Protein AF-A0A815W714-F1 (afdb_monomer)

Solvent-accessible surface area (backbone atoms only — not comparable to full-atom values): 8176 Å² total; per-residue (Å²): 114,66,63,54,47,60,57,32,61,79,70,55,79,80,62,81,66,58,81,77,52,78,85,82,62,93,85,62,68,93,77,43,71,70,57,51,52,49,51,52,53,52,50,48,51,45,52,53,52,30,50,50,50,38,56,65,60,41,71,82,80,56,93,46,45,56,41,54,34,52,28,50,52,48,43,47,52,45,50,53,54,47,54,58,53,68,74,41,93,86,53,56,69,82,79,66,40,82,72,68,45,62,58,44,48,50,26,53,49,51,42,51,52,50,51,51,44,40,35,69,35,70,76,41,14,68,76,69,54,30,40,67,84,65,91,65,82,129

Structure (mmCIF, N/CA/C/O backbone):
data_AF-A0A815W714-F1
#
_entry.id   AF-A0A815W714-F1
#
loop_
_atom_site.group_PDB
_atom_site.id
_atom_site.type_symbol
_atom_site.label_atom_id
_atom_site.label_alt_id
_atom_site.label_comp_id
_atom_site.label_asym_id
_atom_site.label_entity_id
_atom_site.label_seq_id
_atom_site.pdbx_PDB_ins_code
_atom_site.Cartn_x
_atom_site.Cartn_y
_atom_site.Cartn_z
_atom_site.occupancy
_atom_site.B_iso_or_equiv
_atom_site.auth_seq_id
_atom_site.auth_comp_id
_atom_site.auth_asym_id
_atom_site.auth_atom_id
_atom_site.pdbx_PDB_model_num
ATOM 1 N N . MET A 1 1 ? 5.001 -2.827 0.613 1.00 57.88 1 MET A N 1
ATOM 2 C CA . MET A 1 1 ? 5.754 -3.024 1.877 1.00 57.88 1 MET A CA 1
ATOM 3 C C . MET A 1 1 ? 4.818 -2.692 3.029 1.00 57.88 1 MET A C 1
ATOM 5 O O . MET A 1 1 ? 4.782 -1.556 3.472 1.00 57.88 1 MET A O 1
ATOM 9 N N . ASP A 1 2 ? 4.013 -3.657 3.469 1.00 66.00 2 ASP A N 1
ATOM 10 C CA . ASP A 1 2 ? 2.959 -3.422 4.474 1.00 66.00 2 ASP A CA 1
ATOM 11 C C . ASP A 1 2 ? 3.489 -3.422 5.927 1.00 66.00 2 ASP A C 1
ATOM 13 O O . ASP A 1 2 ? 2.848 -2.945 6.856 1.00 66.00 2 ASP A O 1
ATOM 17 N N . GLY A 1 3 ? 4.722 -3.899 6.135 1.00 74.00 3 GLY A N 1
ATOM 18 C CA . GLY A 1 3 ? 5.342 -3.981 7.461 1.00 74.00 3 GLY A CA 1
ATOM 19 C C . GLY A 1 3 ? 5.426 -2.636 8.200 1.00 74.00 3 GLY A C 1
ATOM 20 O O . GLY A 1 3 ? 4.890 -2.529 9.304 1.00 74.00 3 GLY A O 1
ATOM 21 N N . PRO A 1 4 ? 6.071 -1.596 7.632 1.00 74.06 4 PRO A N 1
ATOM 22 C CA . PRO A 1 4 ? 6.209 -0.311 8.317 1.00 74.06 4 PRO A CA 1
ATOM 23 C C . PRO A 1 4 ? 4.863 0.374 8.636 1.00 74.06 4 PRO A C 1
ATOM 25 O O . PRO A 1 4 ? 4.699 0.814 9.777 1.00 74.06 4 PRO A O 1
ATOM 28 N N . PRO A 1 5 ? 3.874 0.431 7.716 1.00 69.12 5 PRO A N 1
ATOM 29 C CA . PRO A 1 5 ? 2.535 0.926 8.038 1.00 69.12 5 PRO A CA 1
ATOM 30 C C . PRO A 1 5 ? 1.837 0.121 9.142 1.00 69.12 5 PRO A C 1
ATOM 32 O O . PRO A 1 5 ? 1.326 0.724 10.088 1.00 69.12 5 PRO A O 1
ATOM 35 N N . ALA A 1 6 ? 1.889 -1.215 9.098 1.00 73.75 6 ALA A N 1
ATOM 36 C CA . ALA A 1 6 ? 1.269 -2.067 10.113 1.00 73.75 6 ALA A CA 1
ATOM 37 C C . ALA A 1 6 ? 1.838 -1.826 11.522 1.00 73.75 6 ALA A C 1
ATOM 39 O O . ALA A 1 6 ? 1.089 -1.772 12.496 1.00 73.75 6 ALA A O 1
ATOM 40 N N . GLN A 1 7 ? 3.153 -1.621 11.638 1.00 77.94 7 GLN A N 1
ATOM 41 C CA . GLN A 1 7 ? 3.790 -1.262 12.911 1.00 77.94 7 GLN A CA 1
ATOM 42 C C . GLN A 1 7 ? 3.386 0.142 13.386 1.00 77.94 7 GLN A C 1
ATOM 44 O O . GLN A 1 7 ? 3.234 0.371 14.585 1.00 77.94 7 GLN A O 1
ATOM 49 N N . SER A 1 8 ? 3.164 1.079 12.459 1.00 72.81 8 SER A N 1
ATOM 50 C CA . SER A 1 8 ? 2.779 2.453 12.799 1.00 72.81 8 SER A CA 1
ATOM 51 C C . SER A 1 8 ? 1.371 2.573 13.400 1.00 72.81 8 SER A C 1
ATOM 53 O O . SER A 1 8 ? 1.127 3.493 14.179 1.00 72.81 8 SER A O 1
ATOM 55 N N . PHE A 1 9 ? 0.470 1.620 13.133 1.00 68.44 9 PHE A N 1
ATOM 56 C CA . PHE A 1 9 ? -0.847 1.587 13.780 1.00 68.44 9 PHE A CA 1
ATOM 57 C C . PHE A 1 9 ? -0.767 1.339 15.291 1.00 68.44 9 PHE A C 1
ATOM 59 O O . PHE A 1 9 ? -1.643 1.779 16.030 1.00 68.44 9 PHE A O 1
ATOM 66 N N . GLY A 1 10 ? 0.298 0.691 15.776 1.00 74.81 10 GLY A N 1
ATOM 67 C CA . GLY A 1 10 ? 0.513 0.488 17.211 1.00 74.81 10 GLY A CA 1
ATOM 68 C C . GLY A 1 10 ? 0.816 1.777 17.983 1.00 74.81 10 GLY A C 1
ATOM 69 O O . GLY A 1 10 ? 0.688 1.797 19.204 1.00 74.81 10 GLY A O 1
ATOM 70 N N . VAL A 1 11 ? 1.202 2.851 17.284 1.00 79.00 11 VAL A N 1
ATOM 71 C CA . VAL A 1 11 ? 1.517 4.168 17.869 1.00 79.00 11 VAL A CA 1
ATOM 72 C C . VAL A 1 11 ? 0.485 5.241 17.505 1.00 79.00 11 VAL A C 1
ATOM 74 O O . VAL A 1 11 ? 0.724 6.431 17.711 1.00 79.00 11 VAL A O 1
ATOM 77 N N . GLU A 1 12 ? -0.660 4.836 16.949 1.00 73.75 12 GLU A N 1
ATOM 78 C CA . GLU A 1 12 ? -1.774 5.735 16.651 1.00 73.75 12 GLU A CA 1
ATOM 79 C C . GLU A 1 12 ? -2.325 6.329 17.967 1.00 73.75 12 GLU A C 1
ATOM 81 O O . GLU A 1 12 ? -2.510 5.596 18.945 1.00 73.75 12 GLU A O 1
ATOM 86 N N . PRO A 1 13 ? -2.578 7.649 18.041 1.00 70.44 13 PRO A N 1
ATOM 87 C CA . PRO A 1 13 ? -3.120 8.258 19.249 1.00 70.44 13 PRO A CA 1
ATOM 88 C C . PRO A 1 13 ? -4.493 7.673 19.594 1.00 70.44 13 PRO A C 1
ATOM 90 O O . PRO A 1 13 ? -5.323 7.423 18.720 1.00 70.44 13 PRO A O 1
ATOM 93 N N . VAL A 1 14 ? -4.746 7.490 20.892 1.00 73.38 14 VAL A N 1
ATOM 94 C CA . VAL A 1 14 ? -6.025 6.970 21.389 1.00 73.38 14 VAL A CA 1
ATOM 95 C C . VAL A 1 14 ? -7.158 7.924 20.994 1.00 73.38 14 VAL A C 1
ATOM 97 O O . VAL A 1 14 ? -7.103 9.125 21.273 1.00 73.38 14 VAL A O 1
ATOM 100 N N . ASP A 1 15 ? -8.203 7.391 20.354 1.00 74.12 15 ASP A N 1
ATOM 101 C CA . ASP A 1 15 ? -9.384 8.182 20.004 1.00 74.12 15 ASP A CA 1
ATOM 102 C C . ASP A 1 15 ? -10.065 8.683 21.290 1.00 74.12 15 ASP A C 1
ATOM 104 O O . ASP A 1 15 ? -10.336 7.918 22.217 1.00 74.12 15 ASP A O 1
ATOM 108 N N . HIS A 1 16 ? -10.337 9.986 21.360 1.00 73.50 16 HIS A N 1
ATOM 109 C CA . HIS A 1 16 ? -10.886 10.641 22.550 1.00 73.50 16 HIS A CA 1
ATOM 110 C C . HIS A 1 16 ? -12.285 10.112 22.904 1.00 73.50 16 HIS A C 1
ATOM 112 O O . HIS A 1 16 ? -12.704 10.168 24.062 1.00 73.50 16 HIS A O 1
ATOM 118 N N . ASP A 1 17 ? -12.997 9.545 21.927 1.00 76.38 17 ASP A N 1
ATOM 119 C CA . ASP A 1 17 ? -14.304 8.927 22.142 1.00 76.38 17 ASP A CA 1
ATOM 120 C C . ASP A 1 17 ? -14.222 7.509 22.739 1.00 76.38 17 ASP A C 1
ATOM 122 O O . ASP A 1 17 ? -15.251 6.956 23.129 1.00 76.38 17 ASP A O 1
ATOM 126 N N . VAL A 1 18 ? -13.024 6.919 22.879 1.00 78.31 18 VAL A N 1
ATOM 127 C CA . VAL A 1 18 ? -12.835 5.594 23.508 1.00 78.31 18 VAL A CA 1
ATOM 128 C C . VAL A 1 18 ? -13.301 5.600 24.960 1.00 78.31 18 VAL A C 1
ATOM 130 O O . VAL A 1 18 ? -13.948 4.651 25.390 1.00 78.31 18 VAL A O 1
ATOM 133 N N . LEU A 1 19 ? -13.052 6.689 25.694 1.00 82.56 19 LEU A N 1
ATOM 134 C CA . LEU A 1 19 ? -13.443 6.820 27.103 1.00 82.56 19 LEU A CA 1
ATOM 135 C C . LEU A 1 19 ? -14.967 6.872 27.308 1.00 82.56 19 LEU A C 1
ATOM 137 O O . LEU A 1 19 ? -15.443 6.626 28.412 1.00 82.56 19 LEU A O 1
ATOM 141 N N . LYS A 1 20 ? -15.739 7.188 26.259 1.00 85.00 20 LYS A N 1
ATOM 142 C CA . LYS A 1 20 ? -17.211 7.247 26.304 1.00 85.00 20 LYS A CA 1
ATOM 143 C C . LYS A 1 20 ? -17.867 5.905 25.967 1.00 85.00 20 LYS A C 1
ATOM 145 O O . LYS A 1 20 ? -19.080 5.768 26.123 1.00 85.00 20 LYS A O 1
ATOM 150 N N . LYS A 1 21 ? -17.102 4.927 25.470 1.00 81.56 21 LYS A N 1
ATOM 151 C CA . LYS A 1 21 ? -17.615 3.606 25.087 1.00 81.56 21 LYS A CA 1
ATOM 152 C C . LYS A 1 21 ? -17.586 2.652 26.292 1.00 81.56 21 LYS A C 1
ATOM 154 O O . LYS A 1 21 ? -16.641 2.697 27.077 1.00 81.56 21 LYS A O 1
ATOM 159 N N . PRO A 1 22 ? -18.595 1.777 26.456 1.00 85.88 22 PRO A N 1
ATOM 160 C CA . PRO A 1 22 ? -18.585 0.778 27.520 1.00 85.88 22 PRO A CA 1
ATOM 161 C C . PRO A 1 22 ? -17.452 -0.248 27.311 1.00 85.88 22 PRO A C 1
ATOM 163 O O . PRO A 1 22 ? -17.022 -0.457 26.172 1.00 85.88 22 PRO A O 1
ATOM 166 N N . PRO A 1 23 ? -16.986 -0.927 28.378 1.00 84.94 23 PRO A N 1
ATOM 167 C CA . PRO A 1 23 ? -15.971 -1.972 28.272 1.00 84.94 23 PRO A CA 1
ATOM 168 C C . PRO A 1 23 ? -16.382 -3.079 27.292 1.00 84.94 23 PRO A C 1
ATOM 170 O O . PRO A 1 23 ? -17.525 -3.543 27.302 1.00 84.94 23 PRO A O 1
ATOM 173 N N . ARG A 1 24 ? -15.434 -3.520 26.458 1.00 83.94 24 ARG A N 1
ATOM 174 C CA . ARG A 1 24 ? -15.635 -4.612 25.496 1.00 83.94 24 ARG A CA 1
ATOM 175 C C . ARG A 1 24 ? -15.976 -5.918 26.223 1.00 83.94 24 ARG A C 1
ATOM 177 O O . ARG A 1 24 ? -15.336 -6.252 27.221 1.00 83.94 24 ARG A O 1
ATOM 184 N N . LYS A 1 25 ? -16.940 -6.691 25.710 1.00 87.94 25 LYS A N 1
ATOM 185 C CA . LYS A 1 25 ? -17.273 -8.009 26.273 1.00 87.94 25 LYS A CA 1
ATOM 186 C C . LYS A 1 25 ? -16.227 -9.038 25.847 1.00 87.94 25 LYS A C 1
ATOM 188 O O . LYS A 1 25 ? -15.802 -9.062 24.696 1.00 87.94 25 LYS A O 1
ATOM 193 N N . VAL A 1 26 ? -15.859 -9.940 26.755 1.00 84.50 26 VAL A N 1
ATOM 194 C CA . VAL A 1 26 ? -14.892 -11.024 26.479 1.00 84.50 26 VAL A CA 1
ATOM 195 C C . VAL A 1 26 ? -15.380 -12.024 25.423 1.00 84.50 26 VAL A C 1
ATOM 197 O O . VAL A 1 26 ? -14.576 -12.735 24.833 1.00 84.50 26 VAL A O 1
ATOM 200 N N . THR A 1 27 ? -16.691 -12.070 25.176 1.00 85.38 27 THR A N 1
ATOM 201 C CA . THR A 1 27 ? -17.327 -12.927 24.167 1.00 85.38 27 THR A CA 1
ATOM 202 C C . THR A 1 27 ? -17.355 -12.308 22.769 1.00 85.38 27 THR A C 1
ATOM 204 O O . THR A 1 27 ? -17.698 -13.002 21.814 1.00 85.38 27 THR A O 1
ATOM 207 N N . ASP A 1 28 ? -17.038 -11.015 22.630 1.00 83.00 28 ASP A N 1
ATOM 208 C CA . ASP A 1 28 ? -17.082 -10.332 21.336 1.00 83.00 28 ASP A CA 1
ATOM 209 C C . ASP A 1 28 ? -15.858 -10.713 20.497 1.00 83.00 28 ASP A C 1
ATOM 211 O O . ASP A 1 28 ? -14.709 -10.496 20.899 1.00 83.00 28 ASP A O 1
ATOM 215 N N . SER A 1 29 ? -16.102 -11.237 19.296 1.00 82.75 29 SER A N 1
ATOM 216 C CA . SER A 1 29 ? -15.050 -11.651 18.362 1.00 82.75 29 SER A CA 1
ATOM 217 C C . SER A 1 29 ? -14.180 -10.469 17.923 1.00 82.75 29 SER A C 1
ATOM 219 O O . SER A 1 29 ? -14.658 -9.352 17.761 1.00 82.75 29 SER A O 1
ATOM 221 N N . MET A 1 30 ? -12.871 -10.682 17.738 1.00 79.50 30 MET A N 1
ATOM 222 C CA . MET A 1 30 ? -11.986 -9.645 17.173 1.00 79.50 30 MET A CA 1
ATOM 223 C C . MET A 1 30 ? -12.284 -9.356 15.704 1.00 79.50 30 MET A C 1
ATOM 225 O O . MET A 1 30 ? -12.056 -8.239 15.249 1.00 79.50 30 MET A O 1
ATOM 229 N N . ILE A 1 31 ? -12.791 -10.354 14.981 1.00 84.31 31 ILE A N 1
ATOM 230 C CA . ILE A 1 31 ? -13.139 -10.243 13.570 1.00 84.31 31 ILE A CA 1
ATOM 231 C C . ILE A 1 31 ? -14.657 -10.130 13.465 1.00 84.31 31 ILE A C 1
ATOM 233 O O . ILE A 1 31 ? -15.376 -11.116 13.625 1.00 84.31 31 ILE A O 1
ATOM 237 N N . ASP A 1 32 ? -15.127 -8.920 13.183 1.00 85.75 32 ASP A N 1
ATOM 238 C CA . ASP A 1 32 ? -16.540 -8.632 12.968 1.00 85.75 32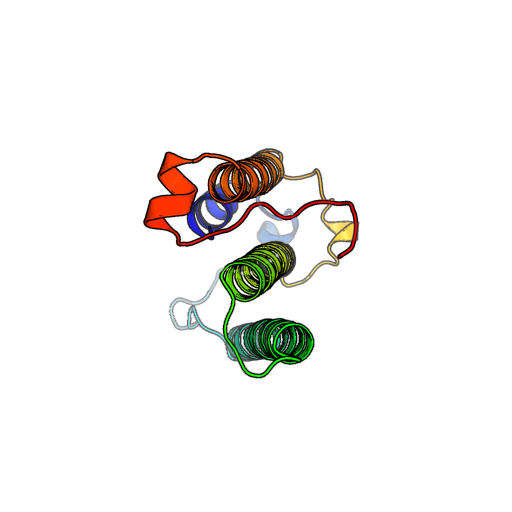 ASP A CA 1
ATOM 239 C C . ASP A 1 32 ? -16.923 -8.739 11.486 1.00 85.75 32 ASP A C 1
ATOM 241 O O . ASP A 1 32 ? -16.120 -8.506 10.583 1.00 85.75 32 ASP A O 1
ATOM 245 N N . ARG A 1 33 ? -18.195 -9.042 11.205 1.00 86.00 33 ARG A N 1
ATOM 246 C CA . ARG A 1 33 ? -18.737 -9.049 9.831 1.00 86.00 33 ARG A CA 1
ATOM 247 C C . ARG A 1 33 ? -18.459 -7.755 9.045 1.00 86.00 33 ARG A C 1
ATOM 249 O O . ARG A 1 33 ? -18.007 -7.872 7.908 1.00 86.00 33 ARG A O 1
ATOM 256 N N . PRO A 1 34 ? -18.684 -6.541 9.592 1.00 84.38 34 PRO A N 1
ATOM 257 C CA . PRO A 1 34 ? -18.312 -5.298 8.912 1.00 84.38 34 PRO A CA 1
ATOM 258 C C . PRO A 1 34 ? -16.818 -5.209 8.580 1.00 84.38 34 PRO A C 1
ATOM 260 O O . PRO A 1 34 ? -16.476 -4.740 7.497 1.00 84.38 34 PRO A O 1
ATOM 263 N N . LEU A 1 35 ? -15.936 -5.710 9.455 1.00 85.12 35 LEU A N 1
ATOM 264 C CA . LEU A 1 35 ? -14.497 -5.759 9.189 1.00 85.12 35 LEU A CA 1
ATOM 265 C C . LEU A 1 35 ? -14.198 -6.663 7.986 1.00 85.12 35 LEU A C 1
ATOM 267 O O . LEU A 1 35 ? -13.470 -6.260 7.085 1.00 85.12 35 LEU A O 1
ATOM 271 N N . ILE A 1 36 ? -14.802 -7.855 7.936 1.00 88.56 36 ILE A N 1
ATOM 272 C CA . ILE A 1 36 ? -14.636 -8.790 6.812 1.00 88.56 36 ILE A CA 1
ATOM 273 C C . ILE A 1 36 ? -15.110 -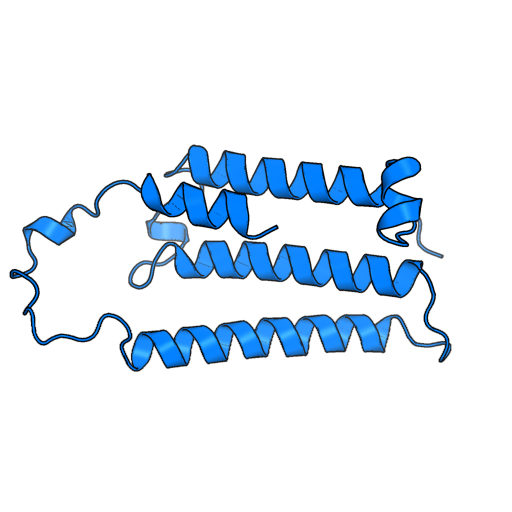8.160 5.497 1.00 88.56 36 ILE A C 1
ATOM 275 O O . ILE A 1 36 ? -14.409 -8.246 4.492 1.00 88.56 36 ILE A O 1
ATOM 279 N N . ILE A 1 37 ? -16.275 -7.505 5.493 1.00 88.81 37 ILE A N 1
ATOM 280 C CA . ILE A 1 37 ? -16.810 -6.841 4.295 1.00 88.81 37 ILE A CA 1
ATOM 281 C C . ILE A 1 37 ? -15.856 -5.744 3.818 1.00 88.81 37 ILE A C 1
ATOM 283 O O . ILE A 1 37 ? -15.601 -5.640 2.618 1.00 88.81 37 ILE A O 1
ATOM 287 N N . HIS A 1 38 ? -15.292 -4.959 4.739 1.00 86.38 38 HIS A N 1
ATOM 288 C CA . HIS A 1 38 ? -14.315 -3.929 4.401 1.00 86.38 38 HIS A CA 1
ATOM 289 C C . HIS A 1 38 ? -13.055 -4.543 3.776 1.00 86.38 38 HIS A C 1
ATOM 291 O O . HIS A 1 38 ? -12.639 -4.111 2.705 1.00 86.38 38 HIS A O 1
ATOM 297 N N . ILE A 1 39 ? -12.505 -5.604 4.381 1.00 88.44 39 ILE A N 1
ATOM 298 C CA . ILE A 1 39 ? -11.329 -6.318 3.858 1.00 88.44 39 ILE A CA 1
ATOM 299 C C . ILE A 1 39 ? -11.595 -6.846 2.445 1.00 88.44 39 ILE A C 1
ATOM 301 O O . ILE A 1 39 ? -10.781 -6.629 1.552 1.00 88.44 39 ILE A O 1
ATOM 305 N N . ILE A 1 40 ? -12.737 -7.504 2.222 1.00 91.94 40 ILE A N 1
ATOM 306 C CA . ILE A 1 40 ? -13.099 -8.048 0.906 1.00 91.94 40 ILE A CA 1
ATOM 307 C C . ILE A 1 40 ? -13.283 -6.924 -0.119 1.00 91.94 40 ILE A C 1
ATOM 309 O O . ILE A 1 40 ? -12.819 -7.053 -1.250 1.00 91.94 40 ILE A O 1
ATOM 313 N N . THR A 1 41 ? -13.927 -5.819 0.261 1.00 88.25 41 THR A N 1
ATOM 314 C CA . THR A 1 41 ? -14.151 -4.676 -0.637 1.00 88.25 41 THR A CA 1
ATOM 315 C C . THR A 1 41 ? -12.824 -4.047 -1.053 1.00 88.25 41 THR A C 1
ATOM 317 O O . THR A 1 41 ? -12.574 -3.896 -2.249 1.00 88.25 41 THR A O 1
ATOM 320 N N . SER A 1 42 ? -11.939 -3.763 -0.094 1.00 88.38 42 SER A N 1
ATOM 321 C CA . SER A 1 42 ? -10.602 -3.244 -0.384 1.00 88.38 42 SER A CA 1
ATOM 322 C C . SER A 1 42 ? -9.793 -4.217 -1.236 1.00 88.38 42 SER A C 1
ATOM 324 O O . SER A 1 42 ? -9.282 -3.823 -2.278 1.00 88.38 42 SER A O 1
ATOM 326 N N . ALA A 1 43 ? -9.735 -5.499 -0.866 1.00 88.94 43 ALA A N 1
ATOM 327 C CA . ALA A 1 43 ? -9.008 -6.511 -1.631 1.00 88.94 43 ALA A CA 1
ATOM 328 C C . ALA A 1 43 ? -9.517 -6.614 -3.076 1.00 88.94 43 ALA A C 1
ATOM 330 O O . ALA A 1 43 ? -8.720 -6.687 -4.007 1.00 88.94 43 ALA A O 1
ATOM 331 N N . THR A 1 44 ? -10.835 -6.548 -3.277 1.00 92.44 44 THR A N 1
ATOM 332 C CA . THR A 1 44 ? -11.438 -6.563 -4.615 1.00 92.44 44 THR A CA 1
ATOM 333 C C . THR A 1 44 ? -10.994 -5.354 -5.434 1.00 92.44 44 THR A C 1
ATOM 335 O O . THR A 1 44 ? -10.605 -5.518 -6.585 1.00 92.44 44 THR A O 1
ATOM 338 N N . ILE A 1 45 ? -10.987 -4.152 -4.850 1.00 90.94 45 ILE A N 1
ATOM 339 C CA . ILE A 1 45 ? -10.532 -2.931 -5.536 1.00 90.94 45 ILE A CA 1
ATOM 340 C C . ILE A 1 45 ? -9.053 -3.040 -5.925 1.00 90.94 45 ILE A C 1
ATOM 342 O O . ILE A 1 45 ? -8.707 -2.737 -7.065 1.00 90.94 45 ILE A O 1
ATOM 346 N N . ILE A 1 46 ? -8.197 -3.510 -5.013 1.00 90.81 46 ILE A N 1
ATOM 347 C CA . ILE A 1 46 ? -6.756 -3.670 -5.259 1.00 90.81 46 ILE A CA 1
ATOM 348 C C . ILE A 1 46 ? -6.519 -4.687 -6.381 1.00 90.81 46 ILE A C 1
ATOM 350 O O . ILE A 1 46 ? -5.786 -4.406 -7.327 1.00 90.81 46 ILE A O 1
ATOM 354 N N . VAL A 1 47 ? -7.163 -5.855 -6.317 1.00 91.00 47 VAL A N 1
ATOM 355 C CA . VAL A 1 47 ? -7.012 -6.921 -7.318 1.00 91.00 47 VAL A CA 1
ATOM 356 C C . VAL A 1 47 ? -7.533 -6.476 -8.682 1.00 91.00 47 VAL A C 1
ATOM 358 O O . VAL A 1 47 ? -6.838 -6.628 -9.681 1.00 91.00 47 VAL A O 1
ATOM 361 N N . VAL A 1 48 ? -8.728 -5.886 -8.745 1.00 93.44 48 VAL A N 1
ATOM 362 C CA . VAL A 1 48 ? -9.305 -5.417 -10.014 1.00 93.44 48 VAL A CA 1
ATOM 363 C C . VAL A 1 48 ? -8.477 -4.274 -10.598 1.00 93.44 48 VAL A C 1
ATOM 365 O O . VAL A 1 48 ? -8.200 -4.275 -11.795 1.00 93.44 48 VAL A O 1
ATOM 368 N N . GLY A 1 49 ? -8.043 -3.321 -9.771 1.00 89.25 49 GLY A N 1
ATOM 369 C CA . GLY A 1 49 ? -7.222 -2.195 -10.208 1.00 89.25 49 GLY A CA 1
ATOM 370 C C . GLY A 1 49 ? -5.863 -2.635 -10.749 1.00 89.25 49 GLY A C 1
ATOM 371 O O . GLY A 1 49 ? -5.471 -2.221 -11.839 1.00 89.25 49 GLY A O 1
ATOM 372 N N . THR A 1 50 ? -5.169 -3.520 -10.033 1.00 89.44 50 THR A N 1
ATOM 373 C CA . THR A 1 50 ? -3.867 -4.050 -10.472 1.00 89.44 50 THR A CA 1
ATOM 374 C C . THR A 1 50 ? -3.980 -4.918 -11.719 1.00 89.44 50 THR A C 1
ATOM 376 O O . THR A 1 50 ? -3.173 -4.756 -12.631 1.00 89.44 50 THR A O 1
ATOM 379 N N . LEU A 1 51 ? -5.002 -5.775 -11.817 1.00 87.94 51 LEU A N 1
ATOM 380 C CA . LEU A 1 51 ? -5.263 -6.563 -13.026 1.00 87.94 51 LEU A CA 1
ATOM 381 C C . LEU A 1 51 ? -5.601 -5.684 -14.231 1.00 87.94 51 LEU A C 1
ATOM 383 O O . LEU A 1 51 ? -5.163 -5.985 -15.338 1.00 87.94 51 LEU A O 1
ATOM 387 N N . CYS A 1 52 ? -6.350 -4.599 -14.030 1.00 88.62 52 CYS A N 1
ATOM 388 C CA . CYS A 1 52 ? -6.678 -3.654 -15.094 1.00 88.62 52 CYS A CA 1
ATOM 389 C C . CYS A 1 52 ? -5.415 -2.981 -15.651 1.00 88.62 52 CYS A C 1
ATOM 391 O O . CYS A 1 52 ? -5.222 -2.942 -16.864 1.00 88.62 52 CYS A O 1
ATOM 393 N N . VAL A 1 53 ? -4.517 -2.525 -14.770 1.00 86.25 53 VAL A N 1
ATOM 394 C CA . VAL A 1 53 ? -3.225 -1.949 -15.176 1.00 86.25 53 VAL A CA 1
ATOM 395 C C . VAL A 1 53 ? -2.351 -2.988 -15.872 1.00 86.25 53 VAL A C 1
ATOM 397 O O . VAL A 1 53 ? -1.820 -2.705 -16.941 1.00 86.25 53 VAL A O 1
ATOM 400 N N . PHE A 1 54 ? -2.265 -4.205 -15.332 1.00 85.38 54 PHE A N 1
ATOM 401 C CA . PHE A 1 54 ? -1.509 -5.290 -15.958 1.00 85.38 54 PHE A CA 1
ATOM 402 C C . PHE A 1 54 ? -2.024 -5.609 -17.368 1.00 85.38 54 PHE A C 1
ATOM 404 O O . PHE A 1 54 ? -1.238 -5.734 -18.302 1.00 85.38 54 PHE A O 1
ATOM 411 N N . TYR A 1 55 ? -3.345 -5.692 -17.546 1.00 85.56 55 TYR A N 1
ATOM 412 C CA . TYR A 1 55 ? -3.952 -5.954 -18.850 1.00 85.56 55 TYR A CA 1
ATOM 413 C C . TYR A 1 55 ? -3.752 -4.795 -19.836 1.00 85.56 55 TYR A C 1
ATOM 415 O O . TYR A 1 55 ? -3.546 -5.032 -21.022 1.00 85.56 55 TYR A O 1
ATOM 423 N N . SER A 1 56 ? -3.791 -3.550 -19.351 1.00 83.00 56 SER A N 1
ATOM 424 C CA . SER A 1 56 ? -3.552 -2.359 -20.171 1.00 83.00 56 SER A CA 1
ATOM 425 C C . SER A 1 56 ? -2.109 -2.274 -20.674 1.00 83.00 56 SER A C 1
ATOM 427 O O . SER A 1 56 ? -1.891 -1.877 -21.816 1.00 83.00 56 SER A O 1
ATOM 429 N N . GLU A 1 57 ? -1.132 -2.630 -19.838 1.00 80.19 57 GLU A N 1
ATOM 430 C CA . GLU A 1 57 ? 0.287 -2.606 -20.219 1.00 80.19 57 GLU A CA 1
ATOM 431 C C . GLU A 1 57 ? 0.669 -3.818 -21.081 1.00 80.19 57 GLU A C 1
ATOM 433 O O . GLU A 1 57 ? 1.466 -3.692 -22.008 1.00 80.19 57 GLU A O 1
ATOM 438 N N . MET A 1 58 ? 0.022 -4.971 -20.882 1.00 79.88 58 MET A N 1
ATOM 439 C CA . MET A 1 58 ? 0.233 -6.184 -21.681 1.00 79.88 58 MET A CA 1
ATOM 440 C C . MET A 1 58 ? -0.469 -6.125 -23.058 1.00 79.88 58 MET A C 1
ATOM 442 O O . MET A 1 58 ? -1.121 -7.080 -23.485 1.00 79.88 58 MET A O 1
ATOM 446 N N . SER A 1 59 ? -0.334 -5.014 -23.787 1.00 67.88 59 SER A N 1
ATOM 447 C CA . SER A 1 59 ? -0.930 -4.845 -25.123 1.00 67.88 59 SER A CA 1
ATOM 448 C C . SER A 1 59 ? -0.227 -5.676 -26.209 1.00 67.88 59 SER A C 1
ATOM 450 O O . SER A 1 59 ? -0.848 -6.004 -27.219 1.00 67.88 59 SER A O 1
ATOM 452 N N . ASP A 1 60 ? 1.042 -6.045 -26.006 1.00 72.31 60 ASP A N 1
ATOM 453 C CA . ASP A 1 60 ? 1.859 -6.776 -26.990 1.00 72.31 60 ASP A CA 1
ATOM 454 C C . ASP A 1 60 ? 1.855 -8.306 -26.772 1.00 72.31 60 ASP A C 1
ATOM 456 O O . ASP A 1 60 ? 2.556 -9.050 -27.465 1.00 72.31 60 ASP A O 1
ATOM 460 N N . GLY A 1 61 ? 1.085 -8.800 -25.791 1.00 73.19 61 GLY A N 1
ATOM 461 C CA . GLY A 1 61 ? 0.976 -10.228 -25.457 1.00 73.19 61 GLY A CA 1
ATOM 462 C C . GLY A 1 61 ? 2.253 -10.860 -24.883 1.00 73.19 61 GLY A C 1
ATOM 463 O O . GLY A 1 61 ? 2.309 -12.077 -24.698 1.00 73.19 61 GLY A O 1
ATOM 464 N N . LYS A 1 62 ? 3.281 -10.054 -24.601 1.00 75.94 62 LYS A N 1
ATOM 465 C CA . LYS A 1 62 ? 4.530 -10.457 -23.945 1.00 75.94 62 LYS A CA 1
ATOM 466 C C . LYS A 1 62 ? 4.636 -9.742 -22.608 1.00 75.94 62 LYS A C 1
ATOM 468 O O . LYS A 1 62 ? 4.385 -8.549 -22.546 1.00 75.94 62 LYS A O 1
ATOM 473 N N . VAL A 1 63 ? 5.039 -10.472 -21.571 1.00 76.62 63 VAL A N 1
ATOM 474 C CA . VAL A 1 63 ? 5.314 -9.893 -20.254 1.00 76.62 63 VAL A CA 1
ATOM 475 C C . VAL A 1 63 ? 6.711 -9.287 -20.285 1.00 76.62 63 VAL A C 1
ATOM 477 O O . VAL A 1 63 ? 7.709 -10.012 -20.308 1.00 76.62 63 VAL A O 1
ATOM 480 N N . THR A 1 64 ? 6.775 -7.962 -20.321 1.00 79.19 64 THR A N 1
ATOM 481 C CA . THR A 1 64 ? 8.026 -7.201 -20.270 1.00 79.19 64 THR A CA 1
ATOM 482 C C . THR A 1 64 ? 8.358 -6.865 -18.808 1.00 79.19 64 THR A C 1
ATOM 484 O O . THR A 1 64 ? 7.437 -6.662 -18.013 1.00 79.19 64 THR A O 1
ATOM 487 N N . PRO A 1 65 ? 9.643 -6.754 -18.413 1.00 74.75 65 PRO A N 1
ATOM 488 C CA . PRO A 1 65 ? 10.022 -6.290 -17.070 1.00 74.75 65 PRO A CA 1
ATOM 489 C C . PRO A 1 65 ? 9.437 -4.914 -16.697 1.00 74.75 65 PRO A C 1
ATOM 491 O O . PRO A 1 65 ? 9.197 -4.603 -15.527 1.00 74.75 65 PRO A O 1
ATOM 494 N N . ARG A 1 66 ? 9.145 -4.081 -17.699 1.00 77.44 66 ARG A N 1
ATOM 495 C CA . ARG A 1 66 ? 8.395 -2.833 -17.532 1.00 77.44 66 ARG A CA 1
ATOM 496 C C . ARG A 1 66 ? 6.967 -3.060 -17.017 1.00 77.44 66 ARG A C 1
ATOM 498 O O . ARG A 1 66 ? 6.558 -2.385 -16.073 1.00 77.44 66 ARG A O 1
ATOM 505 N N . ASP A 1 67 ? 6.242 -4.028 -17.574 1.00 80.44 67 ASP A N 1
ATOM 506 C CA . ASP A 1 67 ? 4.838 -4.315 -17.239 1.00 80.44 67 ASP A CA 1
ATOM 507 C C . ASP A 1 67 ? 4.719 -4.829 -15.800 1.00 80.44 67 ASP A C 1
ATOM 509 O O . ASP A 1 67 ? 3.843 -4.409 -15.033 1.00 80.44 67 ASP A O 1
ATOM 513 N N . THR A 1 68 ? 5.653 -5.697 -15.395 1.00 79.94 68 THR A N 1
ATOM 514 C CA . THR A 1 68 ? 5.750 -6.187 -14.015 1.00 79.94 68 THR A CA 1
ATOM 515 C C . THR A 1 68 ? 6.102 -5.062 -13.051 1.00 79.94 68 THR A C 1
ATOM 517 O O . THR A 1 68 ? 5.500 -4.981 -11.981 1.00 79.94 68 THR A O 1
ATOM 520 N N . THR A 1 69 ? 6.994 -4.139 -13.427 1.00 83.94 69 THR A N 1
ATOM 521 C CA . THR A 1 69 ? 7.349 -2.993 -12.572 1.00 83.94 69 THR A CA 1
ATOM 522 C C . THR A 1 69 ? 6.187 -2.013 -12.413 1.00 83.94 69 THR A C 1
ATOM 524 O O . THR A 1 69 ? 5.942 -1.520 -11.307 1.00 83.94 69 THR A O 1
ATOM 527 N N . MET A 1 70 ? 5.438 -1.744 -13.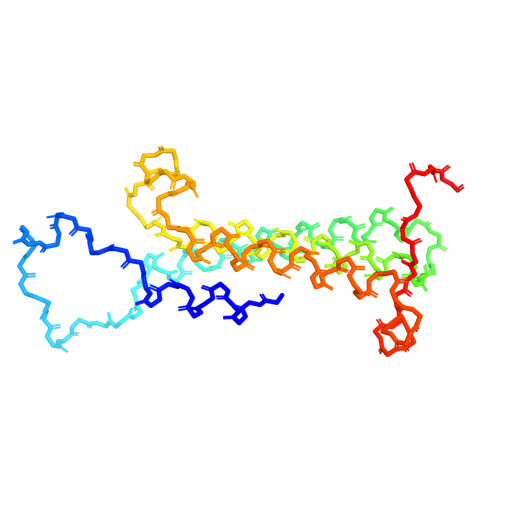483 1.00 83.06 70 MET A N 1
ATOM 528 C CA . MET A 1 70 ? 4.272 -0.859 -13.442 1.00 83.06 70 MET A CA 1
ATOM 529 C C . MET 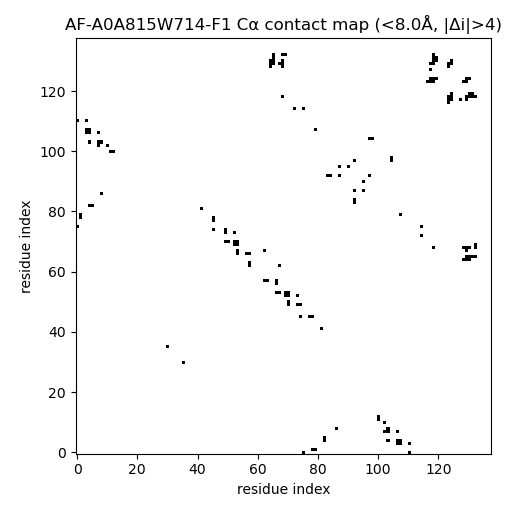A 1 70 ? 3.137 -1.463 -12.615 1.00 83.06 70 MET A C 1
ATOM 531 O O . MET A 1 70 ? 2.566 -0.785 -11.759 1.00 83.06 70 MET A O 1
ATOM 535 N N . THR A 1 71 ? 2.882 -2.759 -12.786 1.00 85.75 71 THR A N 1
ATOM 536 C CA . THR A 1 71 ? 1.890 -3.502 -11.997 1.00 85.75 71 THR A CA 1
ATOM 537 C C . THR A 1 71 ? 2.284 -3.574 -10.524 1.00 85.75 71 THR A C 1
ATOM 539 O O . THR A 1 71 ? 1.460 -3.302 -9.652 1.00 85.75 71 THR A O 1
ATOM 542 N N . PHE A 1 72 ? 3.555 -3.858 -10.228 1.00 84.31 72 PHE A N 1
ATOM 543 C CA . PHE A 1 72 ? 4.082 -3.866 -8.863 1.00 84.31 72 PHE A CA 1
ATOM 544 C C . PHE A 1 72 ? 3.977 -2.487 -8.202 1.00 84.31 72 PHE A C 1
ATOM 546 O O . PHE A 1 72 ? 3.545 -2.370 -7.058 1.00 84.31 72 PHE A O 1
ATOM 553 N N . THR A 1 73 ? 4.309 -1.426 -8.934 1.00 84.94 73 THR A N 1
ATOM 554 C CA . THR A 1 73 ? 4.188 -0.050 -8.442 1.00 84.94 73 THR A CA 1
ATOM 555 C C . THR A 1 73 ? 2.733 0.309 -8.163 1.00 84.94 73 THR A C 1
ATOM 557 O O . THR A 1 73 ? 2.427 0.840 -7.097 1.00 84.94 73 THR A O 1
ATOM 560 N N . CYS A 1 74 ? 1.822 -0.041 -9.072 1.00 86.69 74 CYS A N 1
ATOM 561 C CA . CYS A 1 74 ? 0.388 0.146 -8.888 1.00 86.69 74 CYS A CA 1
ATOM 562 C C . CYS A 1 74 ? -0.132 -0.589 -7.642 1.00 86.69 74 CYS A C 1
ATOM 564 O O . CYS A 1 74 ? -0.829 0.009 -6.824 1.00 86.69 74 CYS A O 1
ATOM 566 N N . PHE A 1 75 ? 0.276 -1.846 -7.453 1.00 87.25 75 PHE A N 1
ATOM 567 C CA . PHE A 1 75 ? -0.052 -2.637 -6.269 1.00 87.25 75 PHE A CA 1
ATOM 568 C C . PHE A 1 75 ? 0.415 -1.961 -4.972 1.00 87.25 75 PHE A C 1
ATOM 570 O O . PHE A 1 75 ? -0.375 -1.793 -4.048 1.00 87.25 75 PHE A O 1
ATOM 577 N N . VAL A 1 76 ? 1.662 -1.483 -4.921 1.00 85.88 76 VAL A N 1
ATOM 578 C CA . VAL A 1 76 ? 2.205 -0.797 -3.734 1.00 85.88 76 VAL A CA 1
ATOM 579 C C . VAL A 1 76 ? 1.455 0.503 -3.426 1.00 85.88 76 VAL A C 1
ATOM 581 O O . VAL A 1 76 ? 1.196 0.796 -2.257 1.00 85.88 76 VAL A O 1
ATOM 584 N N . PHE A 1 77 ? 1.066 1.270 -4.447 1.00 84.69 77 PHE A N 1
ATOM 585 C CA . PHE A 1 77 ? 0.229 2.455 -4.249 1.00 84.69 77 PHE A CA 1
ATOM 586 C C . PHE A 1 77 ? -1.150 2.091 -3.699 1.00 84.69 77 PHE A C 1
ATOM 588 O O . PHE A 1 77 ? -1.615 2.724 -2.749 1.00 84.69 77 PHE A O 1
ATOM 595 N N . PHE A 1 78 ? -1.792 1.065 -4.254 1.00 85.94 78 PHE A N 1
ATOM 596 C CA . PHE A 1 78 ? -3.074 0.572 -3.762 1.00 85.94 78 PHE A CA 1
ATOM 597 C C . PHE A 1 78 ? -3.001 0.104 -2.303 1.00 85.94 78 PHE A C 1
ATOM 599 O O . PHE A 1 78 ? -3.876 0.463 -1.514 1.00 85.94 78 PHE A O 1
ATOM 606 N N . ASP A 1 79 ? -1.936 -0.596 -1.915 1.00 83.62 79 ASP A N 1
ATOM 607 C CA . ASP A 1 79 ? -1.687 -0.979 -0.522 1.00 83.62 79 ASP A CA 1
ATOM 608 C C . ASP A 1 79 ? -1.542 0.243 0.395 1.00 83.62 79 ASP A C 1
ATOM 610 O O . ASP A 1 79 ? -2.102 0.265 1.491 1.00 83.62 79 ASP A O 1
ATOM 614 N N . MET A 1 80 ? -0.855 1.303 -0.045 1.00 81.56 80 MET A N 1
ATOM 615 C CA . MET A 1 80 ? -0.756 2.551 0.726 1.00 81.56 80 MET A CA 1
ATOM 616 C C . MET A 1 80 ? -2.120 3.231 0.912 1.00 81.56 80 MET A C 1
ATOM 618 O O . MET A 1 80 ? -2.420 3.719 2.006 1.00 81.56 80 MET A O 1
ATOM 622 N N . PHE A 1 81 ? -2.970 3.245 -0.120 1.00 80.38 81 PHE A N 1
ATOM 623 C CA . PHE A 1 81 ? -4.347 3.743 -0.008 1.00 80.38 81 PHE A CA 1
ATOM 624 C C . PHE A 1 81 ? -5.213 2.866 0.902 1.00 80.38 81 PHE A C 1
ATOM 626 O O . PHE A 1 81 ? -6.041 3.378 1.662 1.00 80.38 81 PHE A O 1
ATOM 633 N N . ASN A 1 82 ? -5.007 1.552 0.871 1.00 83.50 82 ASN A N 1
ATOM 634 C CA . ASN A 1 82 ? -5.688 0.632 1.769 1.00 83.50 82 ASN A CA 1
ATOM 635 C C . ASN A 1 82 ? -5.250 0.846 3.225 1.00 83.50 82 ASN A C 1
ATOM 637 O O . ASN A 1 82 ? -6.099 0.943 4.106 1.00 83.50 82 ASN A O 1
ATOM 641 N N . ALA A 1 83 ? -3.954 1.037 3.485 1.00 79.06 83 ALA A N 1
ATOM 642 C CA . ALA A 1 83 ? -3.444 1.377 4.813 1.00 79.06 83 ALA A CA 1
ATOM 643 C C . ALA A 1 83 ? -4.042 2.698 5.336 1.00 79.06 83 ALA A C 1
ATOM 645 O O . ALA A 1 83 ? -4.440 2.787 6.497 1.00 79.06 83 ALA A O 1
ATOM 646 N N . LEU A 1 84 ? -4.190 3.709 4.472 1.00 76.75 84 LEU A N 1
ATOM 647 C CA . LEU A 1 84 ? -4.909 4.946 4.803 1.00 76.75 84 LEU A CA 1
ATOM 648 C C . LEU A 1 84 ? -6.379 4.693 5.175 1.00 76.75 84 LEU A C 1
ATOM 650 O O . LEU A 1 84 ? -6.883 5.310 6.112 1.00 76.75 84 LEU A O 1
ATOM 654 N N . SER A 1 85 ? -7.052 3.786 4.468 1.00 77.19 85 SER A N 1
ATOM 655 C CA . SER A 1 85 ? -8.459 3.435 4.714 1.00 77.19 85 SER A CA 1
ATOM 656 C C . SER A 1 85 ? -8.637 2.646 6.016 1.00 77.19 85 SER A C 1
ATOM 658 O O . SER A 1 85 ? -9.571 2.898 6.773 1.00 77.19 85 SER A O 1
ATOM 660 N N . CYS A 1 86 ? -7.691 1.761 6.344 1.00 73.19 86 CYS A N 1
ATOM 661 C CA . CYS A 1 86 ? -7.671 1.008 7.600 1.00 73.19 86 CYS A CA 1
ATOM 662 C C . CYS A 1 86 ? -7.421 1.887 8.836 1.00 73.19 86 CYS A C 1
ATOM 664 O O . CYS A 1 86 ? -7.805 1.504 9.942 1.00 73.19 86 CYS A O 1
ATOM 666 N N . ARG A 1 87 ? -6.806 3.066 8.665 1.00 71.06 87 ARG A N 1
ATOM 667 C CA . ARG A 1 87 ? -6.461 3.985 9.761 1.00 71.06 87 ARG A CA 1
ATOM 668 C C . ARG A 1 87 ? -7.681 4.500 10.528 1.00 71.06 87 ARG A C 1
ATOM 670 O O . ARG A 1 87 ? -7.576 4.800 11.714 1.00 71.06 87 ARG A O 1
ATOM 677 N N . SER A 1 88 ? -8.839 4.618 9.880 1.00 63.16 88 SER A N 1
ATOM 678 C CA . SER A 1 88 ? -10.069 5.018 10.562 1.00 63.16 88 SER A CA 1
ATOM 679 C C . SER A 1 88 ? -11.279 4.268 10.036 1.00 63.16 88 SER A C 1
ATOM 681 O O . SER A 1 88 ? -11.665 4.411 8.884 1.00 63.16 88 SER A O 1
ATOM 683 N N . GLN A 1 89 ? -11.916 3.496 10.916 1.00 57.50 89 GLN A N 1
ATOM 684 C CA . GLN A 1 89 ? -13.122 2.738 10.577 1.00 57.50 89 GLN A CA 1
ATOM 685 C C . GLN A 1 89 ? -14.414 3.557 10.679 1.00 57.50 89 GLN A C 1
ATOM 687 O O . GLN A 1 89 ? -15.460 3.107 10.220 1.00 57.50 89 GLN A O 1
ATOM 692 N N . THR A 1 90 ? -14.365 4.736 11.305 1.00 55.56 90 THR A N 1
ATOM 693 C CA . THR A 1 90 ? -15.568 5.509 11.659 1.00 55.56 90 THR A CA 1
ATOM 694 C C . THR A 1 90 ? -15.516 6.982 11.279 1.00 55.56 90 THR A C 1
ATOM 696 O O . THR A 1 90 ? -16.564 7.618 11.281 1.00 55.56 90 THR A O 1
ATOM 699 N N . LYS A 1 91 ? -14.339 7.542 10.982 1.00 57.62 91 LYS A N 1
ATOM 700 C CA . LYS A 1 91 ? -14.172 8.968 10.665 1.00 57.62 91 LYS A CA 1
ATOM 701 C C . LYS A 1 91 ? -13.579 9.104 9.267 1.00 57.62 91 LYS A C 1
ATOM 703 O O . LYS A 1 91 ? -12.748 8.294 8.856 1.00 57.62 91 LYS A O 1
ATOM 708 N N . PHE A 1 92 ? -14.004 10.122 8.524 1.00 55.41 92 PHE A N 1
ATOM 709 C CA . PHE A 1 92 ? -13.434 10.376 7.203 1.00 55.41 92 PHE A CA 1
ATOM 710 C C . PHE A 1 92 ? -11.948 10.742 7.328 1.00 55.41 92 PHE A C 1
ATOM 712 O O . PHE A 1 92 ? -11.529 11.381 8.293 1.00 55.41 92 PHE A O 1
ATOM 719 N N . ILE A 1 93 ? -11.143 10.381 6.322 1.00 59.66 93 ILE A N 1
ATOM 720 C CA . ILE A 1 93 ? -9.685 10.624 6.288 1.00 59.66 93 ILE A CA 1
ATOM 721 C C . ILE A 1 93 ? -9.346 12.113 6.515 1.00 59.66 93 ILE A C 1
ATOM 723 O O . ILE A 1 93 ? -8.337 12.443 7.141 1.00 59.66 93 ILE A O 1
ATOM 727 N N . PHE A 1 94 ? -10.220 13.018 6.062 1.00 56.28 94 PHE A N 1
ATOM 728 C CA . PHE A 1 94 ? -10.098 14.464 6.271 1.00 56.28 94 PHE A CA 1
ATOM 729 C C . PHE A 1 94 ? -10.348 14.915 7.717 1.00 56.28 94 PHE A C 1
ATOM 731 O O . PHE A 1 94 ? -9.790 15.920 8.142 1.00 56.28 94 PHE A O 1
ATOM 738 N N . GLU A 1 95 ? -11.145 14.170 8.476 1.00 56.50 95 GLU A N 1
ATOM 739 C CA . GLU A 1 95 ? -11.528 14.487 9.855 1.00 56.50 95 GLU A CA 1
ATOM 740 C C . GLU A 1 95 ? -10.482 13.985 10.866 1.00 56.50 95 GLU A C 1
ATOM 742 O O . GLU A 1 95 ? -10.276 14.584 11.918 1.00 56.50 95 GLU A O 1
ATOM 747 N N . VAL A 1 96 ? -9.760 12.914 10.516 1.00 61.78 96 VAL A N 1
ATOM 748 C CA . VAL A 1 96 ? -8.648 12.349 11.307 1.00 61.78 96 VAL A CA 1
ATOM 749 C C . VAL A 1 96 ? -7.328 13.099 11.073 1.00 61.78 96 VAL A C 1
ATOM 751 O O . VAL A 1 96 ? -6.444 13.097 11.931 1.00 61.78 96 VAL A O 1
ATOM 754 N N . GLY A 1 97 ? -7.192 13.765 9.922 1.00 58.66 97 GLY A N 1
ATOM 755 C CA . GLY A 1 97 ? -6.003 14.517 9.528 1.00 58.66 97 GLY A CA 1
ATOM 756 C C . GLY A 1 97 ? -4.868 13.623 9.010 1.00 58.66 97 GLY A C 1
ATOM 757 O O . GLY A 1 97 ? -4.301 12.792 9.729 1.00 58.66 97 GLY A O 1
ATOM 758 N N . LEU A 1 98 ? -4.460 13.848 7.757 1.00 61.78 98 LEU A N 1
ATOM 759 C CA . LEU A 1 98 ? -3.362 13.114 7.105 1.00 61.78 98 LEU A CA 1
ATOM 760 C C . LEU A 1 98 ? -2.015 13.251 7.842 1.00 61.78 98 LEU A C 1
ATOM 762 O O . LEU A 1 98 ? -1.214 12.325 7.822 1.00 61.78 98 LEU A O 1
ATOM 766 N N . PHE A 1 99 ? -1.799 14.359 8.558 1.00 62.22 99 PHE A N 1
ATOM 767 C CA . PHE A 1 99 ? -0.570 14.643 9.314 1.00 62.22 99 PHE A CA 1
ATOM 768 C C . PHE A 1 99 ? -0.681 14.410 10.826 1.00 62.22 99 PHE A C 1
ATOM 770 O O . PHE A 1 99 ? 0.253 14.721 11.562 1.00 62.22 99 PHE A O 1
ATOM 777 N N . SER A 1 100 ? -1.810 13.880 11.305 1.00 65.31 100 SER A N 1
ATOM 778 C CA . SER A 1 100 ? -2.031 13.668 12.742 1.00 65.31 100 SER A CA 1
ATOM 779 C C . SER A 1 100 ? -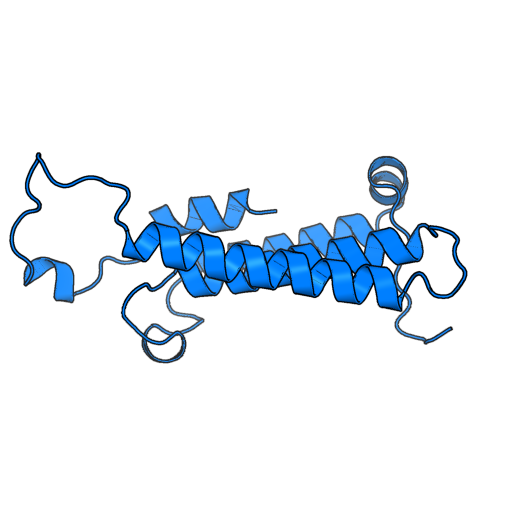1.052 12.633 13.330 1.00 65.31 100 SER A C 1
ATOM 781 O O . SER A 1 100 ? -0.520 12.832 14.420 1.00 65.31 100 SER A O 1
ATOM 783 N N . ASN A 1 101 ? -0.702 11.590 12.562 1.00 70.44 101 ASN A N 1
ATOM 784 C CA . ASN A 1 101 ? 0.303 10.595 12.941 1.00 70.44 101 ASN A CA 1
ATOM 785 C C . ASN A 1 101 ? 1.590 10.773 12.111 1.00 70.44 101 ASN A C 1
ATOM 787 O O . ASN A 1 101 ? 1.679 10.348 10.957 1.00 70.44 101 ASN A O 1
ATOM 791 N N . ARG A 1 102 ? 2.614 11.392 12.715 1.00 70.25 102 ARG A N 1
ATOM 792 C CA . ARG A 1 102 ? 3.928 11.591 12.074 1.00 70.25 102 ARG A CA 1
ATOM 793 C C . ARG A 1 102 ? 4.615 10.267 11.730 1.00 70.25 102 ARG A C 1
ATOM 795 O O . ARG A 1 102 ? 5.294 10.201 10.711 1.00 70.25 102 ARG A O 1
ATOM 802 N N . PHE A 1 103 ? 4.421 9.217 12.529 1.00 73.44 103 PHE A N 1
ATOM 803 C CA . PHE A 1 103 ? 5.008 7.901 12.264 1.00 73.44 103 PHE A CA 1
ATOM 804 C C . PHE A 1 103 ? 4.372 7.225 11.054 1.00 73.44 103 PHE A C 1
ATOM 806 O O . PHE A 1 103 ? 5.089 6.626 10.259 1.00 73.44 103 PHE A O 1
ATOM 813 N N . PHE A 1 104 ? 3.062 7.387 10.861 1.00 73.00 104 PHE A N 1
ATOM 814 C CA . PHE A 1 104 ? 2.382 6.921 9.654 1.00 73.00 104 PHE A CA 1
ATOM 815 C C . PHE A 1 104 ? 2.929 7.623 8.402 1.00 73.00 104 PHE A C 1
ATOM 817 O O . PHE A 1 104 ? 3.284 6.967 7.427 1.00 73.00 104 PHE A O 1
ATOM 824 N N . VAL A 1 105 ? 3.091 8.952 8.444 1.00 75.44 105 VAL A N 1
ATOM 825 C CA . VAL A 1 105 ? 3.679 9.715 7.326 1.00 75.44 105 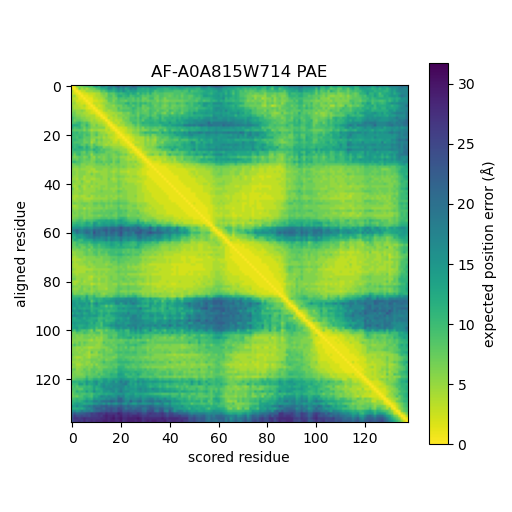VAL A CA 1
ATOM 826 C C . VAL A 1 105 ? 5.112 9.261 7.037 1.00 75.44 105 VAL A C 1
ATOM 828 O O . VAL A 1 105 ? 5.468 9.074 5.876 1.00 75.44 105 VAL A O 1
ATOM 831 N N . VAL A 1 106 ? 5.923 9.023 8.073 1.00 79.56 106 VAL A N 1
ATOM 832 C CA . VAL A 1 106 ? 7.284 8.482 7.918 1.00 79.56 106 VAL A CA 1
ATOM 833 C C . VAL A 1 106 ? 7.259 7.072 7.322 1.00 79.56 106 VAL A C 1
ATOM 835 O O . VAL A 1 106 ? 8.058 6.787 6.436 1.00 79.56 106 VAL A O 1
ATOM 838 N N . ALA A 1 107 ? 6.340 6.203 7.745 1.00 79.19 107 ALA A N 1
ATOM 839 C CA . ALA A 1 107 ? 6.204 4.847 7.212 1.00 79.19 107 ALA A CA 1
ATOM 840 C C . ALA A 1 107 ? 5.798 4.845 5.728 1.00 79.19 107 ALA A C 1
ATOM 842 O O . ALA A 1 107 ? 6.374 4.105 4.927 1.00 79.19 107 ALA A O 1
ATOM 843 N N . VAL A 1 108 ? 4.856 5.710 5.344 1.00 79.12 108 VAL A N 1
ATOM 844 C CA . VAL A 1 108 ? 4.442 5.938 3.950 1.00 79.12 108 VAL A CA 1
ATOM 845 C C . VAL A 1 108 ? 5.611 6.491 3.132 1.00 79.12 108 VAL A C 1
ATOM 847 O O . VAL A 1 108 ? 5.910 5.971 2.060 1.00 79.12 108 VAL A O 1
ATOM 850 N N . PHE A 1 109 ? 6.327 7.488 3.654 1.00 82.31 109 PHE A N 1
ATOM 851 C CA . PHE A 1 109 ? 7.481 8.083 2.981 1.00 82.31 109 PHE A CA 1
ATOM 852 C C . PHE A 1 109 ? 8.628 7.081 2.787 1.00 82.31 109 PHE A C 1
ATOM 854 O O . PHE A 1 109 ? 9.164 6.967 1.688 1.00 82.31 109 PHE A O 1
ATOM 861 N N . LEU A 1 110 ? 8.963 6.297 3.815 1.00 82.69 110 LEU A N 1
ATOM 862 C CA . LEU A 1 110 ? 9.949 5.217 3.714 1.00 82.69 110 LEU A CA 1
ATOM 863 C C . LEU A 1 110 ? 9.513 4.130 2.729 1.00 82.69 110 LEU A C 1
ATOM 865 O O . LEU A 1 110 ? 10.357 3.589 2.022 1.00 82.69 110 LEU A O 1
ATOM 869 N N . SER A 1 111 ? 8.214 3.834 2.642 1.00 83.19 111 SER A N 1
ATOM 870 C CA . SER A 1 111 ? 7.682 2.877 1.665 1.00 83.19 111 SER A CA 1
ATOM 871 C C . SER A 1 111 ? 7.837 3.386 0.230 1.00 83.19 111 SER A C 1
ATOM 873 O O . SER A 1 111 ? 8.252 2.620 -0.637 1.00 83.19 111 SER A O 1
ATOM 875 N N . ILE A 1 112 ? 7.599 4.681 -0.014 1.00 83.31 112 ILE A N 1
ATOM 876 C CA . ILE A 1 112 ? 7.855 5.322 -1.315 1.00 83.31 112 ILE A CA 1
ATOM 877 C C . ILE A 1 112 ? 9.351 5.301 -1.638 1.00 83.31 112 ILE A C 1
ATOM 879 O O . ILE A 1 112 ? 9.731 4.921 -2.742 1.00 83.31 112 ILE A O 1
ATOM 883 N N . LEU A 1 113 ? 10.212 5.669 -0.686 1.00 84.75 113 LEU A N 1
ATOM 884 C CA . LEU A 1 113 ? 11.662 5.626 -0.887 1.00 84.75 113 LEU A CA 1
ATOM 885 C C . LEU A 1 113 ? 12.156 4.208 -1.181 1.00 84.75 113 LEU A C 1
ATOM 887 O O . LEU A 1 113 ? 12.982 4.028 -2.070 1.00 84.75 113 LEU A O 1
ATOM 891 N N . GLY A 1 114 ? 11.632 3.204 -0.476 1.00 83.19 114 GLY A N 1
ATOM 892 C CA . GLY A 1 114 ? 11.917 1.798 -0.744 1.00 83.19 114 GLY A CA 1
ATOM 893 C C . GLY A 1 114 ? 11.466 1.379 -2.142 1.00 83.19 114 GLY A C 1
ATOM 894 O O . GLY A 1 114 ? 12.229 0.735 -2.856 1.00 83.19 114 GLY A O 1
ATOM 895 N N . GLN A 1 115 ? 10.274 1.804 -2.568 1.00 83.88 115 GLN A N 1
ATOM 896 C CA . GLN A 1 115 ? 9.777 1.545 -3.919 1.00 83.88 115 GLN A CA 1
ATOM 897 C C . GLN A 1 115 ? 10.690 2.164 -4.983 1.00 83.88 115 GLN A C 1
ATOM 899 O O . GLN A 1 115 ? 11.081 1.488 -5.931 1.00 83.88 115 GLN A O 1
ATOM 904 N N . LEU A 1 116 ? 11.093 3.423 -4.804 1.00 81.81 116 LEU A N 1
ATOM 905 C CA . LEU A 1 116 ? 12.034 4.095 -5.702 1.00 81.81 116 LEU A CA 1
ATOM 906 C C . LEU A 1 116 ? 13.403 3.401 -5.704 1.00 81.81 116 LEU A C 1
ATOM 908 O O . LEU A 1 116 ? 13.992 3.208 -6.763 1.00 81.81 116 LEU A O 1
ATOM 912 N N . ALA A 1 117 ? 13.894 2.971 -4.542 1.00 83.00 117 ALA A N 1
ATOM 913 C CA . ALA A 1 117 ? 15.146 2.232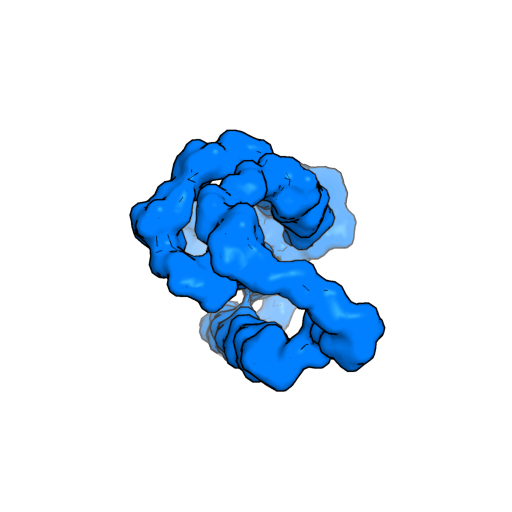 -4.430 1.00 83.00 117 ALA A CA 1
ATOM 914 C C . ALA A 1 117 ? 15.096 0.906 -5.208 1.00 83.00 117 ALA A C 1
ATOM 916 O O . ALA A 1 117 ? 16.041 0.591 -5.924 1.00 83.00 117 ALA A O 1
ATOM 917 N N . VAL A 1 118 ? 13.987 0.163 -5.135 1.00 81.25 118 VAL A N 1
ATOM 918 C CA . VAL A 1 118 ? 13.792 -1.085 -5.898 1.00 81.25 118 VAL A CA 1
ATOM 919 C C . VAL A 1 118 ? 13.727 -0.827 -7.407 1.00 81.25 118 VAL A C 1
ATOM 921 O O . VAL A 1 118 ? 14.207 -1.646 -8.187 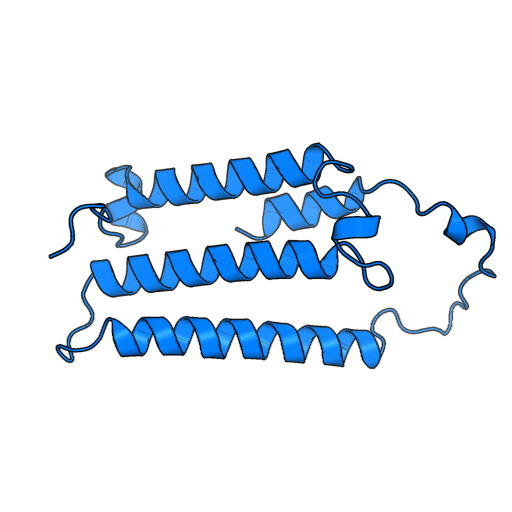1.00 81.25 118 VAL A O 1
ATOM 924 N N . ILE A 1 119 ? 13.162 0.304 -7.834 1.00 79.88 119 ILE A N 1
ATOM 925 C CA . ILE A 1 119 ? 13.021 0.643 -9.258 1.00 79.88 119 ILE A CA 1
ATOM 926 C C . ILE A 1 119 ? 14.320 1.190 -9.858 1.00 79.88 119 ILE A C 1
ATOM 928 O O . ILE A 1 119 ? 14.564 0.957 -11.037 1.00 79.88 119 ILE A O 1
ATOM 932 N N . TYR A 1 120 ? 15.148 1.908 -9.093 1.00 77.50 120 TYR A N 1
ATOM 933 C CA . TYR A 1 120 ? 16.300 2.643 -9.637 1.00 77.50 120 TYR A CA 1
ATOM 934 C C . TYR A 1 120 ? 17.678 2.098 -9.231 1.00 77.50 120 TYR A C 1
ATOM 936 O O . TYR A 1 120 ? 18.669 2.486 -9.849 1.00 77.50 120 TYR A O 1
ATOM 944 N N . LEU A 1 121 ? 17.790 1.221 -8.223 1.00 81.38 121 LEU A N 1
ATOM 945 C CA . LEU A 1 121 ? 19.086 0.652 -7.835 1.00 81.38 121 LEU A CA 1
ATOM 946 C C . LEU A 1 121 ? 19.399 -0.633 -8.627 1.00 81.38 121 LEU A C 1
ATOM 948 O O . LEU A 1 121 ? 18.687 -1.626 -8.460 1.00 81.38 121 LEU A O 1
ATOM 952 N N . PRO A 1 122 ? 20.523 -0.688 -9.375 1.00 75.19 122 PRO A N 1
ATOM 953 C CA . PRO A 1 122 ? 20.919 -1.852 -10.175 1.00 75.19 122 PRO A CA 1
ATOM 954 C C . PRO A 1 122 ? 20.948 -3.205 -9.436 1.00 75.19 122 PRO A C 1
ATOM 956 O O . PRO A 1 122 ? 20.472 -4.191 -10.000 1.00 75.19 122 PRO A O 1
ATOM 959 N N . PRO A 1 123 ? 21.455 -3.318 -8.184 1.00 78.75 123 PRO A N 1
ATOM 960 C CA . PRO A 1 123 ? 21.446 -4.606 -7.490 1.00 78.75 123 PRO A CA 1
ATOM 961 C C . PRO A 1 123 ? 20.033 -5.065 -7.108 1.00 78.75 123 PRO A C 1
ATOM 963 O O . PRO A 1 123 ? 19.774 -6.265 -7.086 1.00 78.75 123 PRO A O 1
ATOM 966 N N . LEU A 1 124 ? 19.110 -4.136 -6.828 1.00 72.81 124 LEU A N 1
ATOM 967 C CA . LEU A 1 124 ? 17.723 -4.485 -6.518 1.00 72.81 124 LEU A CA 1
ATOM 968 C C . LEU A 1 124 ? 16.925 -4.803 -7.783 1.00 72.81 124 LEU A C 1
ATOM 970 O O . LEU A 1 124 ? 16.143 -5.748 -7.756 1.00 72.81 124 LEU A O 1
ATOM 974 N N . GLN A 1 125 ? 17.178 -4.110 -8.895 1.00 74.81 125 GLN A N 1
ATOM 975 C CA . GLN A 1 125 ? 16.572 -4.427 -10.192 1.00 74.81 125 GLN A CA 1
ATOM 976 C C . GLN A 1 125 ? 16.845 -5.870 -10.626 1.00 74.81 125 GLN A C 1
ATOM 978 O O . GLN A 1 125 ? 15.946 -6.549 -11.112 1.00 74.81 125 GLN A O 1
ATOM 983 N N . TYR A 1 126 ? 18.057 -6.378 -10.383 1.00 71.12 126 TYR A N 1
ATOM 984 C CA . TYR A 1 126 ? 18.406 -7.763 -10.702 1.00 71.12 126 TYR A CA 1
ATOM 985 C C . TYR A 1 126 ? 17.633 -8.790 -9.856 1.00 71.12 126 TYR A C 1
ATOM 987 O O . TYR A 1 126 ? 17.201 -9.819 -10.371 1.00 71.12 126 TYR A O 1
ATOM 995 N N . VAL A 1 127 ? 17.437 -8.508 -8.563 1.00 78.00 127 VAL A N 1
ATOM 996 C CA . VAL A 1 127 ? 16.734 -9.408 -7.630 1.00 78.00 127 VAL A CA 1
ATOM 997 C C . VAL A 1 127 ? 15.219 -9.367 -7.836 1.00 78.00 127 VAL A C 1
ATOM 999 O O . VAL A 1 127 ? 14.570 -10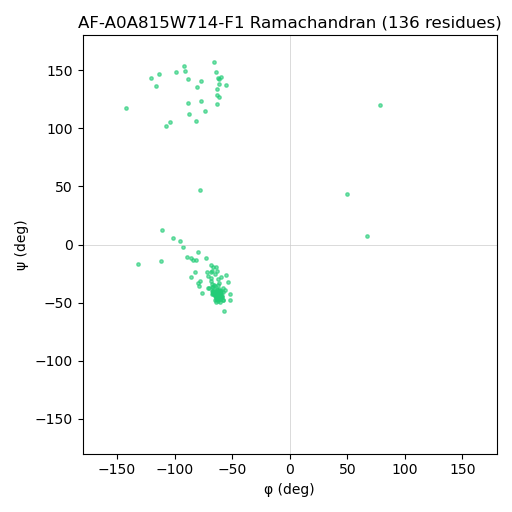.409 -7.812 1.00 78.00 127 VAL A O 1
ATOM 1002 N N . PHE A 1 128 ? 14.657 -8.174 -8.038 1.00 69.50 128 PHE A N 1
ATOM 1003 C CA . PHE A 1 128 ? 13.214 -7.955 -8.173 1.00 69.50 128 PHE A CA 1
ATOM 1004 C C . PHE A 1 128 ? 12.723 -7.976 -9.626 1.00 69.50 128 PHE A C 1
ATOM 1006 O O . PHE A 1 128 ? 11.522 -7.859 -9.854 1.00 69.50 128 PHE A O 1
ATOM 1013 N N . GLN A 1 129 ? 13.634 -8.148 -10.589 1.00 70.69 129 GLN A N 1
ATOM 1014 C CA . GLN A 1 129 ? 13.364 -8.120 -12.031 1.00 70.69 129 GLN A CA 1
ATOM 1015 C C . GLN A 1 129 ? 12.561 -6.883 -12.457 1.00 70.69 129 GLN A C 1
ATOM 1017 O O . GLN A 1 129 ? 11.601 -6.976 -13.223 1.00 70.69 129 GLN A O 1
ATOM 1022 N N . THR A 1 130 ? 12.949 -5.725 -11.919 1.00 72.06 130 THR A N 1
ATOM 1023 C CA . THR A 1 130 ? 12.328 -4.432 -12.212 1.00 72.06 130 THR A CA 1
ATOM 1024 C C . THR A 1 130 ? 13.135 -3.652 -13.244 1.00 72.06 130 THR A C 1
ATOM 1026 O O . THR A 1 130 ? 14.361 -3.739 -13.298 1.00 72.06 130 THR A O 1
ATOM 1029 N N . GLU A 1 131 ? 12.447 -2.846 -14.047 1.00 72.81 131 GLU A N 1
ATOM 1030 C CA . GLU A 1 131 ? 13.052 -1.889 -14.972 1.00 72.81 131 GLU A CA 1
ATOM 1031 C C . GLU A 1 131 ? 12.738 -0.456 -14.547 1.00 72.81 131 GLU A C 1
ATOM 1033 O O . GLU A 1 131 ? 11.674 -0.160 -14.003 1.00 72.81 131 GLU A O 1
ATOM 1038 N N . ALA A 1 132 ? 13.677 0.458 -14.796 1.00 71.69 132 ALA A N 1
ATOM 1039 C CA . ALA A 1 132 ? 13.482 1.863 -14.473 1.00 71.69 132 ALA A CA 1
ATOM 1040 C C . ALA A 1 132 ? 12.320 2.443 -15.294 1.00 71.69 132 ALA A C 1
ATOM 1042 O O . ALA A 1 132 ? 12.372 2.482 -16.524 1.00 71.69 132 ALA A O 1
ATOM 1043 N N . LEU A 1 133 ? 11.291 2.956 -14.614 1.00 66.38 133 LEU A N 1
ATOM 1044 C CA . LEU A 1 133 ? 10.252 3.733 -15.282 1.00 66.38 133 LEU A CA 1
ATOM 1045 C C . LEU A 1 133 ? 10.824 5.108 -15.653 1.00 66.38 133 LEU A C 1
ATOM 1047 O O . LEU A 1 133 ? 11.168 5.913 -14.781 1.00 66.38 133 LEU A O 1
ATOM 1051 N N . SER A 1 134 ? 10.931 5.369 -16.956 1.00 65.44 134 SER A N 1
ATOM 1052 C CA . SER A 1 134 ? 11.227 6.697 -17.494 1.00 65.44 134 SER A CA 1
ATOM 1053 C C . SER A 1 134 ? 9.950 7.539 -17.532 1.00 65.44 134 SER A C 1
ATOM 1055 O O . SER A 1 134 ? 8.902 7.067 -17.966 1.00 65.44 134 SER A O 1
ATOM 1057 N N . ALA A 1 135 ? 10.033 8.801 -17.099 1.00 54.78 135 ALA A N 1
ATOM 1058 C CA . ALA A 1 135 ? 8.926 9.761 -17.187 1.00 54.78 135 ALA A CA 1
ATOM 1059 C C . ALA A 1 135 ? 8.664 10.246 -18.629 1.00 54.78 135 ALA A C 1
ATOM 1061 O O . ALA A 1 135 ? 7.646 10.884 -18.895 1.00 54.78 135 ALA A O 1
ATOM 1062 N N . ALA A 1 136 ? 9.574 9.952 -19.562 1.00 43.75 136 ALA A N 1
ATOM 1063 C CA . ALA A 1 136 ? 9.367 10.179 -20.983 1.00 43.75 136 ALA A CA 1
ATOM 1064 C C . ALA A 1 136 ? 8.668 8.949 -21.572 1.00 43.75 136 ALA A C 1
ATOM 1066 O O . ALA A 1 136 ? 9.227 7.855 -21.583 1.00 43.75 136 ALA A O 1
ATOM 1067 N N . GLY A 1 137 ? 7.417 9.131 -21.993 1.00 45.47 137 GLY A N 1
ATOM 1068 C CA . GLY A 1 137 ? 6.626 8.079 -22.616 1.00 45.47 137 GLY A CA 1
ATOM 1069 C C . GLY A 1 137 ? 7.267 7.538 -23.896 1.00 45.47 137 GLY A C 1
ATOM 1070 O O . GLY A 1 137 ? 7.800 8.308 -24.691 1.00 45.47 137 GLY A O 1
ATOM 1071 N N . LYS A 1 138 ? 7.084 6.224 -24.075 1.00 41.66 138 LYS A N 1
ATOM 1072 C CA . LYS A 1 138 ? 7.641 5.338 -25.111 1.00 41.66 138 LYS A CA 1
ATOM 1073 C C . LYS A 1 138 ? 9.142 5.088 -25.025 1.00 41.66 138 LYS A C 1
ATOM 1075 O O . LYS A 1 138 ? 9.937 5.993 -25.342 1.00 41.66 138 LYS A O 1
#

Sequence (138 aa):
MDGPPAQSFGVEPVDHDVLKKPPRKVTDSMIDRPLIIHIITSATIIVVGTLCVFYSEMSDGKVTPRDTTMTFTCFVFFDMFNALSCRSQTKFIFEVGLFSNRFFVVAVFLSILGQLAVIYLPPLQYVFQTEALSAAGK

Secondary structure (DSSP, 8-state):
--HHHHHHGGGPPPPGGGGGSPPPPTTS-SS-HHHHHHHHHHHHHHHHHHHHHHHHH-TTSS--HHHHHHHHHHHHHHHHHHHHHHT-SSS-HHHH-TTS-HHHHHHHHHHHHHHHHHHH-HHHHHHHT-----SS--

Mean predicted aligned error: 9.01 Å

pLDDT: mean 77.14, std 10.36, range [41.66, 93.44]

Foldseek 3Di:
DCVQLVVLLVVDDDDPCVVVDDDDDPPDDPDDPVNVVLVVVLVVCLVVQLVVQLVVVCPVVDDALASVLRSVVSSLVSSLVSSCVVSDPDDDSVVCDPPVRVSNVVSNVVSVVVSQCCQPPPVNCVVSVHHHDDPDDD

Organism: NCBI:txid433720

Radius of gyration: 18.64 Å; Cα contacts (8 Å, |Δi|>4): 84; chains: 1; bounding box: 40×28×55 Å

InterPro domains:
  IPR006068 Cation-transporting P-type ATPase, C-terminal [PF00689] (1-135)
  IPR023298 P-type ATPase, transmembrane domain superfamily [SSF81665] (1-135)
  IPR050510 Cation transport ATPase (P-type) [PTHR43294] (68-134)

Nearest PDB structures (foldseek):
  7yah-assembly1_A  TM=9.502E-01  e=3.891E-11  Homo sapiens
  7yaj-assembly1_A  TM=9.429E-01  e=7.276E-11  Homo sapiens
  7yam-assembly1_A  TM=9.518E-01  e=4.516E-10  Homo sapiens
  8iwt-assembly1_A  TM=8.868E-01  e=6.175E-10  Homo sapiens
  8iww-assembly1_A  TM=9.188E-01  e=2.953E-09  Homo sapiens